Protein AF-B4HQQ5-F1 (afdb_monomer_lite)

Radius of gyration: 14.97 Å; chains: 1; bounding box: 33×19×46 Å

Structure (mmCIF, N/CA/C/O backbone):
data_AF-B4HQQ5-F1
#
_entry.id   AF-B4HQQ5-F1
#
loop_
_atom_site.group_PDB
_atom_site.id
_atom_site.type_symbol
_atom_site.label_atom_id
_atom_site.label_alt_id
_atom_site.label_comp_id
_atom_site.label_asym_id
_atom_site.label_entity_id
_atom_site.label_seq_id
_atom_site.pdbx_PDB_ins_code
_atom_site.Cartn_x
_atom_site.Cartn_y
_atom_site.Cartn_z
_atom_site.occupancy
_atom_site.B_iso_or_equiv
_atom_site.auth_seq_id
_atom_site.auth_comp_id
_atom_site.auth_asym_id
_atom_site.auth_atom_id
_atom_site.pdbx_PDB_model_num
ATOM 1 N N . MET A 1 1 ? 15.714 -2.948 -24.270 1.00 69.12 1 MET A N 1
ATOM 2 C CA . MET A 1 1 ? 14.318 -3.003 -23.785 1.00 69.12 1 MET A CA 1
ATOM 3 C C . MET A 1 1 ? 14.206 -2.752 -22.270 1.00 69.12 1 MET A C 1
ATOM 5 O O . MET A 1 1 ? 13.194 -3.082 -21.679 1.00 69.12 1 MET A O 1
ATOM 9 N N . ALA A 1 2 ? 15.174 -2.053 -21.657 1.00 86.88 2 ALA A N 1
ATOM 10 C CA . ALA A 1 2 ? 15.237 -1.857 -20.203 1.00 86.88 2 ALA A CA 1
ATOM 11 C C . ALA A 1 2 ? 14.184 -0.892 -19.625 1.00 86.88 2 ALA A C 1
ATOM 13 O O . ALA A 1 2 ? 13.782 -1.033 -18.478 1.00 86.88 2 ALA A O 1
ATOM 14 N N . PHE A 1 3 ? 13.707 0.088 -20.402 1.00 95.12 3 PHE A N 1
ATOM 15 C CA . PHE A 1 3 ? 12.742 1.077 -19.901 1.00 95.12 3 PHE A CA 1
ATOM 16 C C . PHE A 1 3 ? 11.408 0.436 -19.490 1.00 95.12 3 PHE A C 1
ATOM 18 O O . PHE A 1 3 ? 10.904 0.691 -18.401 1.00 95.12 3 PHE A O 1
ATOM 25 N N . VAL A 1 4 ? 10.870 -0.450 -20.334 1.00 96.31 4 VAL A N 1
ATOM 26 C CA . VAL A 1 4 ? 9.612 -1.160 -20.056 1.00 96.31 4 VAL A CA 1
ATOM 27 C C . VAL A 1 4 ? 9.767 -2.090 -18.851 1.00 96.31 4 VAL A C 1
ATOM 29 O O . VAL A 1 4 ? 8.889 -2.132 -17.994 1.00 96.31 4 VAL A O 1
ATOM 32 N N . GLU A 1 5 ? 10.900 -2.787 -18.748 1.00 95.62 5 GLU A N 1
ATOM 33 C CA . GLU A 1 5 ? 11.220 -3.672 -17.621 1.00 95.62 5 GLU A CA 1
ATOM 34 C C . GLU A 1 5 ? 11.265 -2.898 -16.295 1.00 95.62 5 GLU A C 1
ATOM 36 O O . GLU A 1 5 ? 10.642 -3.313 -15.318 1.00 95.62 5 GLU A O 1
ATOM 41 N N . ILE A 1 6 ? 11.912 -1.727 -16.273 1.00 97.25 6 ILE A N 1
ATOM 42 C CA . ILE A 1 6 ? 11.958 -0.853 -15.092 1.00 97.25 6 ILE A CA 1
ATOM 43 C C . ILE A 1 6 ? 10.550 -0.380 -14.710 1.00 97.25 6 ILE A C 1
ATOM 45 O O . ILE A 1 6 ? 10.178 -0.449 -13.537 1.00 97.25 6 ILE A O 1
ATOM 49 N N . CYS A 1 7 ? 9.737 0.057 -15.677 1.00 97.38 7 CYS A N 1
ATOM 50 C CA . CYS A 1 7 ? 8.358 0.471 -15.410 1.00 97.38 7 CYS A CA 1
ATOM 51 C C . CYS A 1 7 ? 7.513 -0.668 -14.819 1.00 97.38 7 CYS A C 1
ATOM 53 O O . CYS A 1 7 ? 6.753 -0.436 -13.878 1.00 97.38 7 CYS A O 1
ATOM 55 N N . LEU A 1 8 ? 7.661 -1.894 -15.330 1.00 97.50 8 LEU A N 1
ATOM 56 C CA . LEU A 1 8 ? 6.954 -3.067 -14.811 1.00 97.50 8 LEU A CA 1
ATOM 57 C C . LEU A 1 8 ? 7.378 -3.397 -13.379 1.00 97.50 8 LEU A C 1
ATOM 59 O O . LEU A 1 8 ? 6.519 -3.624 -12.527 1.00 97.50 8 LEU A O 1
ATOM 63 N N . VAL A 1 9 ? 8.680 -3.366 -13.089 1.00 97.50 9 VAL A N 1
ATOM 64 C CA . VAL A 1 9 ? 9.196 -3.588 -11.731 1.00 97.50 9 VAL A CA 1
ATOM 65 C C . VAL A 1 9 ? 8.648 -2.536 -10.765 1.00 97.50 9 VAL A C 1
ATOM 67 O O . VAL A 1 9 ? 8.140 -2.891 -9.701 1.00 97.50 9 VAL A O 1
ATOM 70 N N . LEU A 1 10 ? 8.665 -1.255 -11.143 1.00 97.00 10 LEU A N 1
ATOM 71 C CA . LEU A 1 10 ? 8.109 -0.177 -10.319 1.00 97.00 10 LEU A CA 1
ATOM 72 C C . LEU A 1 10 ? 6.599 -0.334 -10.098 1.00 97.00 10 LEU A C 1
ATOM 74 O O . LEU A 1 10 ? 6.123 -0.126 -8.981 1.00 97.00 10 LEU A O 1
ATOM 78 N N . ALA A 1 11 ? 5.849 -0.747 -11.121 1.00 96.88 11 ALA A N 1
ATOM 79 C CA . ALA A 1 11 ? 4.418 -1.008 -10.996 1.00 96.88 11 ALA A CA 1
ATOM 80 C C . ALA A 1 11 ? 4.130 -2.168 -10.029 1.00 96.88 11 ALA A C 1
ATOM 82 O O . ALA A 1 11 ? 3.246 -2.054 -9.177 1.00 96.88 11 ALA A O 1
ATOM 83 N N . ILE A 1 12 ? 4.904 -3.256 -10.107 1.00 97.12 12 ILE A N 1
ATOM 84 C CA . ILE A 1 12 ? 4.796 -4.396 -9.187 1.00 97.12 12 ILE A CA 1
ATOM 85 C C . ILE A 1 12 ? 5.096 -3.951 -7.753 1.00 97.12 12 ILE A C 1
ATOM 87 O O . ILE A 1 12 ? 4.313 -4.242 -6.849 1.00 97.12 12 ILE A O 1
ATOM 91 N N . ILE A 1 13 ? 6.183 -3.205 -7.540 1.00 96.62 13 ILE A N 1
ATOM 92 C CA . ILE A 1 13 ? 6.542 -2.678 -6.216 1.00 96.62 13 ILE A CA 1
ATOM 93 C C . ILE A 1 13 ? 5.422 -1.776 -5.679 1.00 96.62 13 ILE A C 1
ATOM 95 O O . ILE A 1 13 ? 4.992 -1.951 -4.539 1.00 96.62 13 ILE A O 1
ATOM 99 N N . GLY A 1 14 ? 4.894 -0.865 -6.499 1.00 94.81 14 GLY A N 1
ATOM 100 C CA . GLY A 1 14 ? 3.783 0.009 -6.121 1.00 94.81 14 GLY A CA 1
ATOM 101 C C . GLY A 1 14 ? 2.524 -0.765 -5.719 1.00 94.81 14 GLY A C 1
ATOM 102 O O . GLY A 1 14 ? 1.912 -0.453 -4.696 1.00 94.81 14 GLY A O 1
ATOM 103 N N . LEU A 1 15 ? 2.165 -1.814 -6.464 1.00 94.44 15 LEU A N 1
ATOM 104 C CA . LEU A 1 15 ? 1.031 -2.686 -6.138 1.00 94.44 15 LEU A CA 1
ATOM 105 C C . LEU A 1 15 ? 1.240 -3.451 -4.827 1.00 94.44 15 LEU A C 1
ATOM 107 O O . LEU A 1 15 ? 0.307 -3.571 -4.029 1.00 94.44 15 LEU A O 1
ATOM 1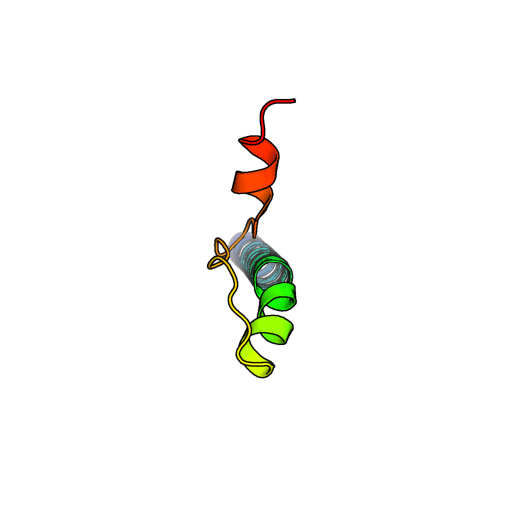11 N N . LEU A 1 16 ? 2.452 -3.956 -4.591 1.00 93.62 16 LEU A N 1
ATOM 112 C CA . LEU A 1 16 ? 2.791 -4.655 -3.352 1.00 93.62 16 LEU A CA 1
ATOM 113 C C . LEU A 1 16 ? 2.721 -3.714 -2.148 1.00 93.62 16 LEU A C 1
ATOM 115 O O . LEU A 1 16 ? 2.082 -4.062 -1.154 1.00 93.62 16 LEU A O 1
ATOM 119 N N . LEU A 1 17 ? 3.292 -2.512 -2.259 1.00 92.12 17 LEU A N 1
ATOM 120 C CA . LEU A 1 17 ? 3.211 -1.486 -1.217 1.00 92.12 17 LEU A CA 1
ATOM 121 C C . LEU A 1 17 ? 1.764 -1.073 -0.953 1.00 92.12 17 LEU A C 1
ATOM 123 O O . LEU A 1 17 ? 1.358 -0.994 0.203 1.00 92.12 17 LEU A O 1
ATOM 127 N N . PHE A 1 18 ? 0.960 -0.889 -2.002 1.00 89.69 18 PHE A N 1
ATOM 128 C CA . PHE A 1 18 ? -0.456 -0.558 -1.860 1.00 89.69 18 PHE A CA 1
ATOM 129 C C . PHE A 1 18 ? -1.238 -1.637 -1.109 1.00 89.69 18 PHE A C 1
ATOM 131 O O . PHE A 1 18 ? -1.988 -1.355 -0.168 1.00 89.69 18 PHE A O 1
ATOM 138 N N . LYS A 1 19 ? -1.043 -2.897 -1.503 1.00 89.31 19 LYS A N 1
ATOM 139 C CA . LYS A 1 19 ? -1.715 -4.041 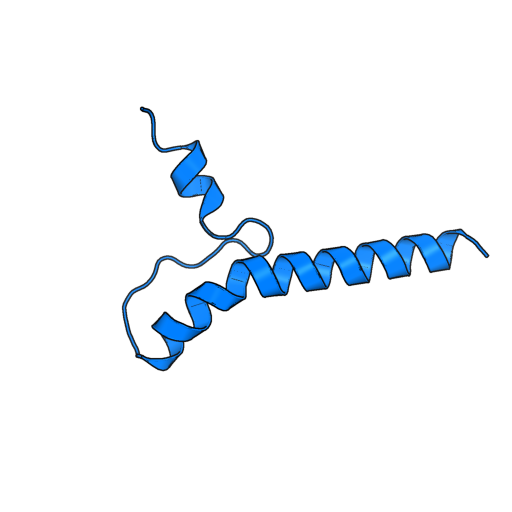-0.887 1.00 89.31 19 LYS A CA 1
ATOM 140 C C . LYS A 1 19 ? -1.271 -4.243 0.561 1.00 89.31 19 LYS A C 1
ATOM 142 O O . LYS A 1 19 ? -2.112 -4.529 1.409 1.00 89.31 19 LYS A O 1
ATOM 147 N N . TRP A 1 20 ? 0.019 -4.085 0.850 1.00 87.88 20 TRP A N 1
ATOM 148 C CA . TRP A 1 20 ? 0.550 -4.172 2.211 1.00 87.88 20 TRP A CA 1
ATOM 149 C C . TRP A 1 20 ? 0.006 -3.047 3.098 1.00 87.88 20 TRP A C 1
ATOM 151 O O . TRP A 1 20 ? -0.520 -3.310 4.175 1.00 87.88 20 TRP A O 1
ATOM 161 N N . SER A 1 21 ? 0.041 -1.815 2.593 1.00 85.81 21 SER A N 1
ATOM 162 C CA . SER A 1 21 ? -0.417 -0.609 3.279 1.00 85.81 21 SER A CA 1
ATOM 163 C C . SER A 1 21 ? -1.908 -0.632 3.644 1.00 85.81 21 SER A C 1
ATOM 165 O O . SER A 1 21 ? -2.305 -0.194 4.723 1.00 85.81 21 SER A O 1
ATOM 167 N N . THR A 1 22 ? -2.754 -1.145 2.748 1.00 85.88 22 THR A N 1
ATOM 168 C CA . THR A 1 22 ? -4.218 -1.116 2.913 1.00 85.88 22 THR A CA 1
ATOM 169 C C . THR A 1 22 ? -4.802 -2.436 3.424 1.00 85.88 22 THR A C 1
ATOM 171 O O . THR A 1 22 ? -5.922 -2.458 3.941 1.00 85.88 22 THR A O 1
ATOM 174 N N . GLY A 1 23 ? -4.057 -3.540 3.319 1.00 83.00 23 GLY A N 1
ATOM 175 C CA . GLY A 1 23 ? -4.536 -4.887 3.633 1.00 83.00 23 GLY A CA 1
ATOM 176 C C . GLY A 1 23 ? -4.924 -5.082 5.099 1.00 83.00 23 GLY A C 1
ATOM 177 O O . GLY A 1 23 ? -5.938 -5.718 5.381 1.00 83.00 23 GLY A O 1
ATOM 178 N N . THR A 1 24 ? -4.186 -4.481 6.032 1.00 77.00 24 THR A N 1
ATOM 179 C CA . THR A 1 24 ? -4.458 -4.548 7.481 1.00 77.00 24 THR A CA 1
ATOM 180 C C . THR A 1 24 ? -5.789 -3.894 7.864 1.00 77.00 24 THR A C 1
ATOM 182 O O . THR A 1 24 ? -6.438 -4.317 8.818 1.00 77.00 24 THR A O 1
ATOM 185 N N . PHE A 1 25 ? -6.245 -2.913 7.082 1.00 81.69 25 PHE A N 1
ATOM 186 C CA . PHE A 1 25 ? -7.480 -2.160 7.327 1.00 81.69 25 PHE A CA 1
ATOM 187 C C . PHE A 1 25 ? -8.725 -2.881 6.810 1.00 81.69 25 PHE A C 1
ATOM 189 O O . PHE A 1 25 ? -9.840 -2.614 7.263 1.00 81.69 25 PHE A O 1
ATOM 196 N N . LYS A 1 26 ? -8.547 -3.850 5.902 1.00 82.56 26 LYS A N 1
ATOM 197 C CA . LYS A 1 26 ? -9.646 -4.658 5.367 1.00 82.56 26 LYS A CA 1
ATOM 198 C C . LYS A 1 26 ? -10.372 -5.431 6.472 1.00 82.56 26 LYS A C 1
ATOM 200 O O . LYS A 1 26 ? -11.594 -5.467 6.470 1.00 82.56 26 LYS A O 1
ATOM 205 N N . ALA A 1 27 ? -9.645 -5.957 7.458 1.00 85.06 27 ALA A N 1
ATOM 206 C CA . ALA A 1 27 ? -10.243 -6.681 8.580 1.00 85.06 27 ALA A CA 1
ATOM 207 C C . ALA A 1 27 ? -11.177 -5.803 9.433 1.00 85.06 27 ALA A C 1
ATOM 209 O O . ALA A 1 27 ? -12.214 -6.277 9.889 1.00 85.06 27 ALA A O 1
ATOM 210 N N . PHE A 1 28 ? -10.832 -4.527 9.633 1.00 88.12 28 PHE A N 1
ATOM 211 C CA . PHE A 1 28 ? -11.679 -3.578 10.362 1.00 88.12 28 PHE A CA 1
ATOM 212 C C . PHE A 1 28 ? -12.912 -3.199 9.544 1.00 88.12 28 PHE A C 1
ATOM 214 O O . PHE A 1 28 ? -14.024 -3.225 10.068 1.00 88.12 28 PHE A O 1
ATOM 221 N N . LYS A 1 29 ? -12.726 -2.944 8.242 1.00 86.00 29 LYS A N 1
ATOM 222 C CA . LYS A 1 29 ? -13.822 -2.678 7.304 1.00 86.00 29 LYS A CA 1
ATOM 223 C C . LYS A 1 29 ? -14.827 -3.831 7.246 1.00 86.00 29 LYS A C 1
ATOM 225 O O . LYS A 1 29 ? -16.021 -3.589 7.375 1.00 86.00 29 LYS A O 1
ATOM 230 N N . ASP A 1 30 ? -14.351 -5.066 7.098 1.00 90.50 30 ASP A N 1
ATOM 231 C CA . ASP A 1 30 ? -15.198 -6.262 6.990 1.00 90.50 30 ASP A CA 1
ATOM 232 C C . ASP A 1 30 ? -15.993 -6.524 8.285 1.00 90.50 30 ASP A C 1
ATOM 234 O O . ASP A 1 30 ? -17.062 -7.128 8.252 1.00 90.50 30 ASP A O 1
ATOM 238 N N . ARG A 1 31 ? -15.496 -6.035 9.429 1.00 92.38 31 ARG A N 1
ATOM 239 C CA . ARG A 1 31 ? -16.140 -6.147 10.748 1.00 92.38 31 ARG A CA 1
ATOM 240 C C . ARG A 1 31 ? -16.955 -4.912 11.142 1.00 92.38 31 ARG A C 1
ATO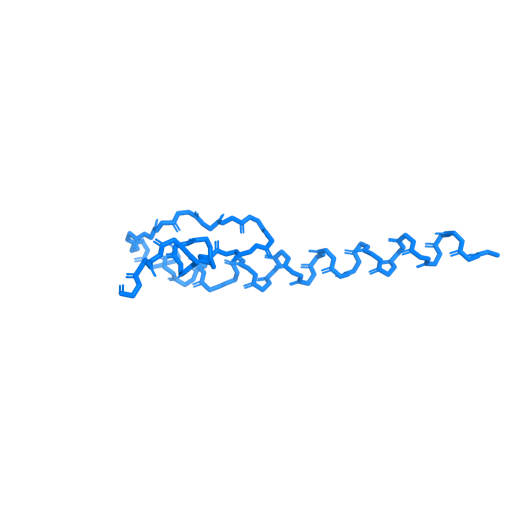M 242 O O . ARG A 1 31 ? -17.464 -4.869 12.257 1.00 92.38 31 ARG A O 1
ATOM 249 N N . ASN A 1 32 ? -17.064 -3.917 10.258 1.00 89.12 32 ASN A N 1
ATOM 250 C CA . ASN A 1 32 ? -17.709 -2.628 10.524 1.00 89.12 32 ASN A CA 1
ATOM 251 C C . ASN A 1 32 ? -17.180 -1.934 11.798 1.00 89.12 32 ASN A C 1
ATOM 253 O O . ASN A 1 32 ? -17.924 -1.311 12.555 1.00 89.12 32 ASN A O 1
ATOM 257 N N . LEU A 1 33 ? -15.879 -2.088 12.055 1.00 89.06 33 LEU A N 1
ATOM 258 C CA . LEU A 1 33 ? -15.181 -1.422 13.147 1.00 89.06 33 LEU A CA 1
ATOM 259 C C . LEU A 1 33 ? -14.659 -0.076 12.655 1.00 89.06 33 LEU A C 1
ATOM 261 O O . LEU A 1 33 ? -14.249 0.051 11.503 1.00 89.06 33 LEU A O 1
ATOM 265 N N . TYR A 1 34 ? -14.642 0.923 13.532 1.00 86.44 34 TYR A N 1
ATOM 266 C CA . TYR A 1 34 ? -14.007 2.201 13.230 1.00 86.44 34 TYR A CA 1
ATOM 267 C C . TYR A 1 34 ? -12.499 2.009 13.002 1.00 86.44 34 TYR A C 1
ATOM 269 O O . TYR A 1 34 ? -11.830 1.326 13.778 1.00 86.44 34 TYR A O 1
ATOM 277 N N . PHE A 1 35 ? -11.964 2.627 11.951 1.00 84.50 35 PHE A N 1
ATOM 278 C CA . PHE A 1 35 ? -10.531 2.699 11.679 1.00 84.50 35 PHE A CA 1
ATOM 279 C C . PHE A 1 35 ? -10.198 4.017 10.979 1.00 84.50 35 PHE A C 1
ATOM 281 O O . PHE A 1 35 ? -10.994 4.539 10.196 1.00 84.50 35 PHE A O 1
ATOM 288 N N . GLU A 1 36 ? -9.003 4.541 11.238 1.00 82.50 36 GLU A N 1
ATOM 289 C CA . GLU A 1 36 ? -8.474 5.678 10.489 1.00 82.50 36 GLU A CA 1
ATOM 290 C C . GLU A 1 36 ? -8.090 5.234 9.074 1.00 82.50 36 GLU A C 1
ATOM 292 O O . GLU A 1 36 ? -7.516 4.161 8.875 1.00 82.50 36 GLU A O 1
ATOM 297 N N . LYS A 1 37 ? -8.445 6.038 8.070 1.00 82.25 37 LYS A N 1
ATOM 298 C CA . LYS A 1 37 ? -8.256 5.665 6.669 1.00 82.25 37 LYS A CA 1
ATOM 299 C C . LYS A 1 37 ? -6.755 5.615 6.338 1.00 82.25 37 LYS A C 1
ATOM 301 O O . LYS A 1 37 ? -6.089 6.638 6.476 1.00 82.25 37 LYS A O 1
ATOM 306 N N . PRO A 1 38 ? -6.228 4.480 5.844 1.00 81.62 38 PRO A N 1
ATOM 307 C CA . PRO A 1 38 ? -4.805 4.358 5.565 1.00 81.62 38 PRO A CA 1
ATOM 308 C C . PRO A 1 38 ? -4.371 5.215 4.385 1.00 81.62 38 PRO A C 1
ATOM 310 O O . PRO A 1 38 ? -5.097 5.359 3.394 1.00 81.62 38 PRO A O 1
ATOM 313 N N . HIS A 1 39 ? -3.129 5.689 4.437 1.00 83.31 39 HIS A N 1
ATOM 314 C CA . HIS A 1 39 ? -2.486 6.276 3.270 1.00 83.31 39 HIS A CA 1
ATOM 315 C C . HIS A 1 39 ? -2.120 5.187 2.250 1.00 83.31 39 HIS A C 1
ATOM 317 O O . HIS A 1 39 ? -1.615 4.144 2.649 1.00 83.31 39 HIS A O 1
ATOM 323 N N . PRO A 1 40 ? -2.281 5.400 0.931 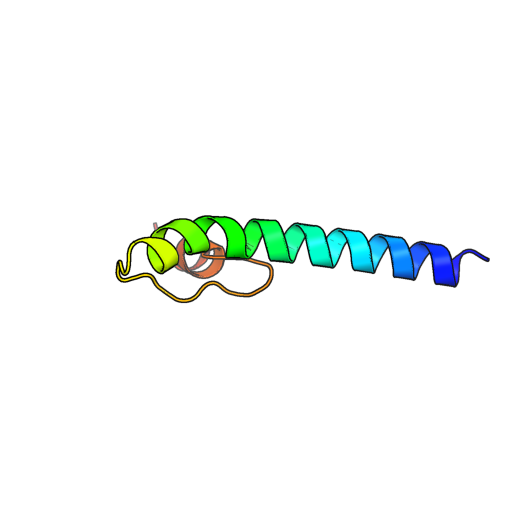1.00 76.81 40 PRO A N 1
ATOM 324 C CA . PRO A 1 40 ? -2.186 4.335 -0.073 1.00 76.81 40 PRO A CA 1
ATOM 325 C C . PRO A 1 40 ? -0.878 3.534 -0.080 1.00 76.81 40 PRO A C 1
ATOM 327 O O . PRO A 1 40 ? -0.934 2.348 -0.354 1.00 76.81 40 PRO A O 1
ATOM 330 N N . PHE A 1 41 ? 0.272 4.119 0.273 1.00 82.00 41 PHE A N 1
ATOM 331 C CA . PHE A 1 41 ? 1.581 3.441 0.197 1.00 82.00 41 PHE A CA 1
ATOM 332 C C . PHE A 1 41 ? 2.331 3.328 1.528 1.00 82.00 41 PHE A C 1
ATOM 334 O O . PHE A 1 41 ? 3.332 2.623 1.603 1.00 82.00 41 PHE A O 1
ATOM 341 N N . VAL A 1 42 ? 1.865 4.021 2.568 1.00 81.81 42 VAL A N 1
ATOM 342 C CA . VAL A 1 42 ? 2.567 4.116 3.861 1.00 81.81 42 VAL A CA 1
ATOM 343 C C . VAL A 1 42 ? 1.695 3.719 5.055 1.00 81.81 42 VAL A C 1
ATOM 345 O O . VAL A 1 42 ? 2.164 3.709 6.190 1.00 81.81 42 VAL A O 1
ATOM 348 N N . GLY A 1 43 ? 0.431 3.371 4.826 1.00 82.50 43 GLY A N 1
ATOM 349 C CA . GLY A 1 43 ? -0.503 2.926 5.854 1.00 82.50 43 GLY A CA 1
ATOM 350 C C . GLY A 1 43 ? -0.656 3.972 6.952 1.00 82.50 43 GLY A C 1
ATOM 351 O O . GLY A 1 43 ? -0.846 5.153 6.662 1.00 82.50 43 GLY A O 1
ATOM 352 N N . ASN A 1 44 ? -0.508 3.528 8.203 1.00 79.12 44 ASN A N 1
ATOM 353 C CA . ASN A 1 44 ? -0.503 4.378 9.398 1.00 79.12 44 ASN A CA 1
ATOM 354 C C . ASN A 1 44 ? 0.911 4.767 9.870 1.00 79.12 44 ASN A C 1
ATOM 356 O O . ASN A 1 44 ? 1.067 5.268 10.983 1.00 79.12 44 ASN A O 1
ATOM 360 N N . MET A 1 45 ? 1.955 4.585 9.048 1.00 76.44 45 MET A N 1
ATOM 361 C CA . MET A 1 45 ? 3.310 5.010 9.432 1.00 76.44 45 MET A CA 1
ATOM 362 C C . MET A 1 45 ? 3.405 6.523 9.671 1.00 76.44 45 MET A C 1
ATOM 364 O O . MET A 1 45 ? 4.226 6.949 10.473 1.00 76.44 45 MET A O 1
ATOM 368 N N . GLY A 1 46 ? 2.542 7.332 9.042 1.00 69.94 46 GLY A N 1
ATOM 369 C CA . GLY A 1 46 ? 2.456 8.772 9.311 1.00 69.94 46 GLY A CA 1
ATOM 370 C C . GLY A 1 46 ? 2.096 9.085 10.767 1.00 69.94 46 GLY A C 1
ATOM 371 O O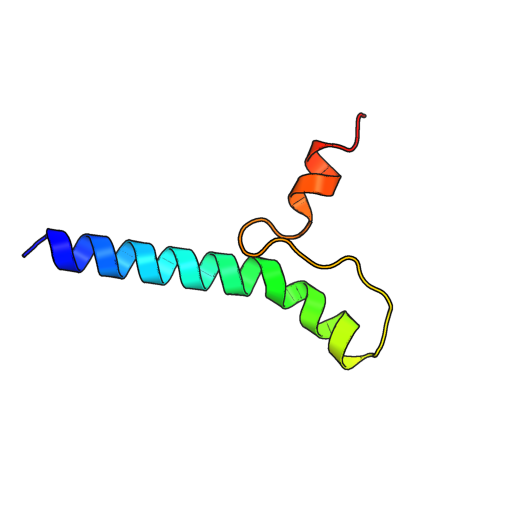 . GLY A 1 46 ? 2.736 9.932 11.381 1.00 69.94 46 GLY A O 1
ATOM 372 N N . ALA A 1 47 ? 1.147 8.349 11.351 1.00 69.38 47 ALA A N 1
ATOM 373 C CA . ALA A 1 47 ? 0.794 8.494 12.762 1.00 69.38 47 ALA A CA 1
ATOM 374 C C . ALA A 1 47 ? 1.957 8.080 13.683 1.00 69.38 47 ALA A C 1
ATOM 376 O O . ALA A 1 47 ? 2.250 8.776 14.648 1.00 69.38 47 ALA A O 1
ATOM 377 N N . LEU A 1 48 ? 2.673 7.004 13.338 1.00 66.88 48 LEU A N 1
ATOM 378 C CA . LEU A 1 48 ? 3.878 6.553 14.051 1.00 66.88 48 LEU A CA 1
ATOM 379 C C . LEU A 1 48 ? 5.031 7.565 13.981 1.00 66.88 48 LEU A C 1
ATOM 381 O O . LEU A 1 48 ? 5.696 7.796 14.983 1.00 66.88 48 LEU A O 1
ATOM 385 N N . ALA A 1 49 ? 5.266 8.180 12.821 1.00 67.06 49 ALA A N 1
ATOM 386 C CA . ALA A 1 49 ? 6.334 9.162 12.631 1.00 67.06 49 ALA A CA 1
ATOM 387 C C . ALA A 1 49 ? 6.039 10.505 13.3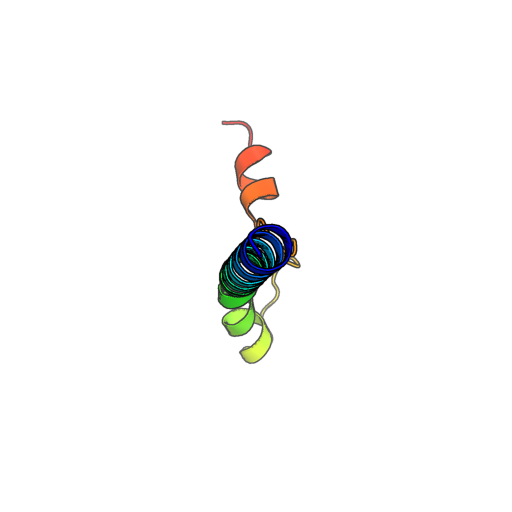21 1.00 67.06 49 ALA A C 1
ATOM 389 O O . ALA A 1 49 ? 6.962 11.219 13.707 1.00 67.06 49 ALA A O 1
ATOM 390 N N . LEU A 1 50 ? 4.757 10.854 13.460 1.00 67.06 50 LEU A N 1
ATOM 391 C CA . LEU A 1 50 ? 4.303 12.079 14.121 1.00 67.06 50 LEU A CA 1
ATOM 392 C C . LEU A 1 50 ? 4.046 11.896 15.621 1.00 67.06 50 LEU A C 1
ATOM 394 O O . LEU A 1 50 ? 3.919 12.892 16.337 1.00 67.06 50 LEU A O 1
ATOM 398 N N . GLN A 1 51 ? 4.000 10.656 16.114 1.00 63.88 51 GLN A N 1
ATOM 399 C CA . GLN A 1 51 ? 3.977 10.372 17.542 1.00 63.88 51 GLN A CA 1
ATOM 400 C C . GLN A 1 51 ? 5.342 10.751 18.134 1.00 63.88 51 GLN A C 1
ATOM 402 O O . GLN A 1 51 ? 6.278 9.954 18.155 1.00 63.88 51 GLN A O 1
ATOM 407 N N . LYS A 1 52 ? 5.467 12.004 18.591 1.00 55.34 52 LYS A N 1
ATOM 408 C CA . LYS A 1 52 ? 6.581 12.426 19.446 1.00 55.34 52 LYS A CA 1
ATOM 409 C C . LYS A 1 52 ? 6.677 11.461 20.633 1.00 55.34 52 LYS A C 1
ATOM 411 O O . LYS A 1 52 ? 5.673 11.232 21.306 1.00 55.34 52 LYS A O 1
ATOM 416 N N . ALA A 1 53 ? 7.873 10.903 20.825 1.00 54.78 53 ALA A N 1
ATOM 417 C CA . ALA A 1 53 ? 8.267 10.199 22.042 1.00 54.78 53 ALA A CA 1
ATOM 418 C C . ALA A 1 53 ? 8.160 11.117 23.266 1.00 54.78 53 ALA A C 1
ATOM 420 O O . ALA A 1 53 ? 8.384 12.342 23.100 1.00 54.78 53 ALA A O 1
#

pLDDT: mean 84.38, std 10.86, range [54.78, 97.5]

Organism: Drosophila sechellia (NCBI:txid7238)

Sequence (53 aa):
MAFVEICLVLAIIGLLLFKWSTGTFKAFKDRNLYFEKPHPFVGNMGALALQKA

Secondary structure (DSSP, 8-state):
-HHHHHHHHHHHHHHHHHHHHHHHHHHHHHTT---PPPBTTTBTHHHHHHS--

Foldseek 3Di:
DVVVVVVVVVVVLLVVQQCVQCVVCVVCVVVVHDDDHADRRCHCVVVVVPPDD